Protein AF-A0A5C8F7L6-F1 (afdb_monomer)

Foldseek 3Di:
DDPDDPPVVVVVVVVVVVVVPPDDDDDDDDDDDDDDDDDDDDDDDDDDDDDDDDDDDDDDDDDDDDPDDPPDPDDDPFAPAFDDWDQADFLVSQAQWWWAFPVGWIWHWHDDQTFIQTNNFTWGFDDDPQGGTQWTWTDGPHWTWTWGADRGQKIWIDTPNDITIIGTDDD

Organism: NCBI:txid29522

pLDDT: mean 79.06, std 17.37, range [39.38, 97.94]

Solvent-accessible surface area (backbone atoms only — not comparable to full-atom values): 10931 Å² total; per-residue (Å²): 134,88,90,75,58,74,67,60,51,52,54,53,54,54,57,56,63,62,68,71,77,78,83,87,88,85,90,84,87,87,83,85,88,84,86,89,80,92,85,80,91,87,93,76,87,82,76,83,84,73,85,76,79,78,81,74,82,75,82,77,82,74,81,75,78,76,84,77,75,81,76,71,82,83,72,73,96,64,37,79,59,74,36,84,65,51,68,81,35,45,73,68,79,44,49,60,24,32,28,39,25,96,90,68,51,46,37,34,28,41,72,82,79,48,27,40,31,49,78,85,43,64,22,30,71,47,94,62,88,52,46,31,29,41,32,33,44,22,37,40,99,87,47,56,37,42,35,39,51,42,54,72,19,38,33,40,40,32,43,94,91,44,73,47,62,27,27,31,71,49,107

Structure (mmCIF, N/CA/C/O backbone):
data_AF-A0A5C8F7L6-F1
#
_entry.id   AF-A0A5C8F7L6-F1
#
loop_
_atom_site.group_PDB
_atom_site.id
_atom_site.type_symbol
_atom_site.label_atom_id
_atom_site.label_alt_id
_atom_site.label_comp_id
_atom_site.label_asym_id
_atom_site.label_entity_id
_atom_site.label_seq_id
_atom_site.pdbx_PDB_ins_code
_atom_site.Cartn_x
_atom_site.Cartn_y
_atom_site.Cartn_z
_atom_site.occupancy
_atom_site.B_iso_or_equiv
_atom_site.auth_seq_id
_atom_site.auth_comp_id
_atom_site.auth_asym_id
_atom_site.auth_atom_id
_atom_site.pdbx_PDB_model_num
ATOM 1 N N . MET A 1 1 ? -3.100 -4.555 -57.577 1.00 39.97 1 MET A N 1
ATOM 2 C CA . MET A 1 1 ? -2.804 -4.937 -56.177 1.00 39.97 1 MET A CA 1
ATOM 3 C C . MET A 1 1 ? -3.731 -4.140 -55.263 1.00 39.97 1 MET A C 1
ATOM 5 O O . MET A 1 1 ? -3.481 -2.969 -55.013 1.00 39.97 1 MET A O 1
ATOM 9 N N . LEU A 1 2 ? -4.861 -4.739 -54.880 1.00 48.72 2 LEU A N 1
ATOM 10 C CA . LEU A 1 2 ? -5.943 -4.116 -54.109 1.00 48.72 2 LEU A CA 1
ATOM 11 C C . LEU A 1 2 ? -5.480 -3.900 -52.655 1.00 48.72 2 LEU A C 1
ATOM 13 O O . LEU A 1 2 ? -5.377 -4.853 -51.887 1.00 48.72 2 LEU A O 1
ATOM 17 N N . LYS A 1 3 ? -5.157 -2.663 -52.263 1.00 55.50 3 LYS A N 1
ATOM 18 C CA . LYS A 1 3 ? -4.823 -2.336 -50.869 1.00 55.50 3 LYS A CA 1
ATOM 19 C C . LYS A 1 3 ? -6.097 -1.899 -50.153 1.00 55.50 3 LYS A C 1
ATOM 21 O O . LYS A 1 3 ? -6.390 -0.714 -50.063 1.00 55.50 3 LYS A O 1
ATOM 26 N N . GLN A 1 4 ? -6.874 -2.879 -49.700 1.00 57.47 4 GLN A N 1
ATOM 27 C CA . GLN A 1 4 ? -8.167 -2.662 -49.062 1.00 57.47 4 GLN A CA 1
ATOM 28 C C . GLN A 1 4 ? -8.325 -3.518 -47.782 1.00 57.47 4 GLN A C 1
ATOM 30 O O . GLN A 1 4 ? -8.146 -4.730 -47.793 1.00 57.47 4 GLN A O 1
ATOM 35 N N . ASN A 1 5 ? -8.735 -2.847 -46.696 1.00 59.38 5 ASN A N 1
ATOM 36 C CA . ASN A 1 5 ? -9.899 -3.248 -45.883 1.00 59.38 5 ASN A CA 1
ATOM 37 C C . ASN A 1 5 ? -9.749 -4.128 -44.629 1.00 59.38 5 ASN A C 1
ATOM 39 O O . ASN A 1 5 ? -10.724 -4.764 -44.239 1.00 59.38 5 ASN A O 1
ATOM 43 N N . LYS A 1 6 ? -8.639 -4.079 -43.880 1.00 64.88 6 LYS A N 1
ATOM 44 C CA . LYS A 1 6 ? -8.640 -4.674 -42.519 1.00 64.88 6 LYS A CA 1
ATOM 45 C C . LYS A 1 6 ? -9.596 -3.948 -41.553 1.00 64.88 6 LYS A C 1
ATOM 47 O O . LYS A 1 6 ? -10.297 -4.596 -40.788 1.00 64.88 6 LYS A O 1
ATOM 52 N N . GLY A 1 7 ? -9.674 -2.615 -41.636 1.00 71.31 7 GLY A N 1
ATOM 53 C CA . GLY A 1 7 ? -10.566 -1.809 -40.787 1.00 71.31 7 GLY A CA 1
ATOM 54 C C . GLY A 1 7 ? -12.050 -1.931 -41.153 1.00 71.31 7 GLY A C 1
ATOM 55 O O . GLY A 1 7 ? -12.891 -2.051 -40.270 1.00 71.31 7 GLY A O 1
ATOM 56 N N . ILE A 1 8 ? -12.370 -1.976 -42.451 1.00 75.88 8 ILE A N 1
ATOM 57 C CA . ILE A 1 8 ? -13.753 -2.151 -42.935 1.00 75.88 8 ILE A CA 1
ATOM 58 C C . ILE A 1 8 ? -14.282 -3.548 -42.586 1.00 75.88 8 ILE A C 1
ATOM 60 O O . ILE A 1 8 ? -15.434 -3.680 -42.184 1.00 75.88 8 ILE A O 1
ATOM 64 N N . LEU A 1 9 ? -13.430 -4.578 -42.658 1.00 71.31 9 LEU A N 1
ATOM 65 C CA . LEU A 1 9 ? -13.795 -5.929 -42.235 1.00 71.31 9 LEU A CA 1
ATOM 66 C C . LEU A 1 9 ? -14.115 -5.993 -40.732 1.00 71.31 9 LEU A C 1
ATOM 68 O O . LEU A 1 9 ? -15.079 -6.643 -40.339 1.00 71.31 9 LEU A O 1
ATOM 72 N N . TYR A 1 10 ? -13.351 -5.276 -39.900 1.00 78.81 10 TYR A N 1
ATOM 73 C CA . TYR A 1 10 ? -13.591 -5.221 -38.456 1.00 78.81 10 TYR A CA 1
ATOM 74 C C . TYR A 1 10 ? -14.901 -4.495 -38.115 1.00 78.81 10 TYR A C 1
ATOM 76 O O . TYR A 1 10 ? -15.663 -4.949 -37.266 1.00 78.81 10 TYR A O 1
ATOM 84 N N . LEU A 1 11 ? -15.204 -3.406 -38.828 1.00 79.00 11 LEU A N 1
ATOM 85 C CA . LEU A 1 11 ? -16.460 -2.667 -38.676 1.00 79.00 11 LEU A CA 1
ATOM 86 C C 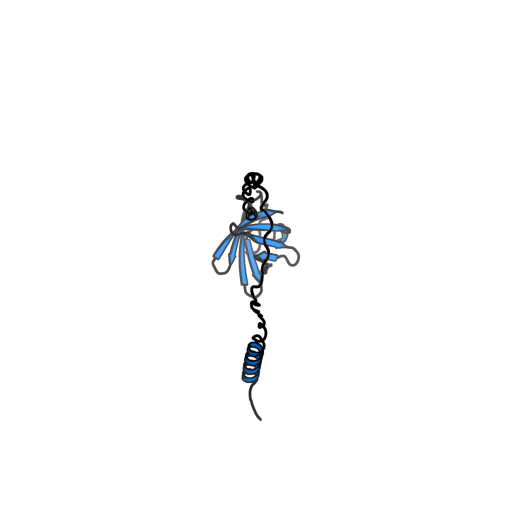. LEU A 1 11 ? -17.684 -3.515 -39.049 1.00 79.00 11 LEU A C 1
ATOM 88 O O . LEU A 1 11 ? -18.664 -3.527 -38.307 1.00 79.00 11 LEU A O 1
ATOM 92 N N . LEU A 1 12 ? -17.614 -4.270 -40.150 1.00 78.44 12 LEU A N 1
ATOM 93 C CA . LEU A 1 12 ? -18.690 -5.183 -40.547 1.00 78.44 12 LEU A CA 1
ATOM 94 C C . LEU A 1 12 ? -18.903 -6.305 -39.519 1.00 78.44 12 LEU A C 1
ATOM 96 O O . LEU A 1 12 ? -20.046 -6.633 -39.208 1.00 78.44 12 LEU A O 1
ATOM 100 N N . ALA A 1 13 ? -17.829 -6.849 -38.940 1.00 77.38 13 ALA A N 1
ATOM 101 C CA . ALA A 1 13 ? -17.925 -7.892 -37.918 1.00 77.38 13 ALA A CA 1
ATOM 102 C C . ALA A 1 13 ? -18.614 -7.404 -36.628 1.00 77.38 13 ALA A C 1
ATOM 104 O O . ALA A 1 13 ? -19.435 -8.121 -36.059 1.00 77.38 13 ALA A O 1
ATOM 105 N N . VAL A 1 14 ? -18.332 -6.172 -36.187 1.00 82.44 14 VAL A N 1
ATOM 106 C CA . VAL A 1 14 ? -18.956 -5.590 -34.985 1.00 82.44 14 VAL A CA 1
ATOM 107 C C . VAL A 1 14 ? -20.455 -5.349 -35.191 1.00 82.44 14 VAL A C 1
ATOM 109 O O . VAL A 1 14 ? -21.248 -5.666 -34.309 1.00 82.44 14 VAL A O 1
ATOM 112 N N . VAL A 1 15 ? -20.864 -4.853 -36.363 1.00 79.88 15 VAL A N 1
ATOM 113 C CA . VAL A 1 15 ? -22.285 -4.602 -36.668 1.00 79.88 15 VAL A CA 1
ATOM 114 C C . VAL A 1 15 ? -23.095 -5.902 -36.701 1.00 79.88 15 VAL A C 1
ATOM 116 O O . VAL A 1 15 ? -24.211 -5.943 -36.186 1.00 79.88 15 VAL A O 1
ATOM 119 N N . ILE A 1 16 ? -22.522 -6.984 -37.238 1.00 75.56 16 ILE A N 1
ATOM 120 C CA . ILE A 1 16 ? -23.183 -8.296 -37.277 1.00 75.56 16 ILE A CA 1
ATOM 121 C C . ILE A 1 16 ? -23.389 -8.846 -35.860 1.00 75.56 16 ILE A C 1
ATOM 123 O O . ILE A 1 16 ? -24.469 -9.344 -35.565 1.00 75.56 16 ILE A O 1
ATOM 127 N N . MET A 1 17 ? -22.414 -8.693 -34.956 1.00 71.06 17 MET A N 1
ATOM 128 C CA . MET A 1 17 ? -22.518 -9.191 -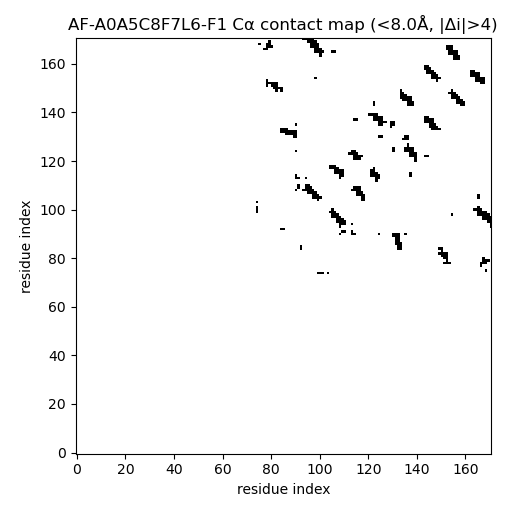33.575 1.00 71.06 17 MET A CA 1
ATOM 129 C C . MET A 1 17 ? -23.575 -8.463 -32.731 1.00 71.06 17 MET A C 1
ATOM 131 O O . MET A 1 17 ? -24.174 -9.071 -31.847 1.00 71.06 17 MET A O 1
ATOM 135 N N . VAL A 1 18 ? -23.852 -7.187 -33.014 1.00 69.44 18 VAL A N 1
ATOM 136 C CA . VAL A 1 18 ? -24.896 -6.420 -32.309 1.00 69.44 18 VAL A CA 1
ATOM 137 C C . VAL A 1 18 ? -26.305 -6.822 -32.770 1.00 69.44 18 VAL A C 1
ATOM 139 O O . VAL A 1 18 ? -27.239 -6.809 -31.973 1.00 69.44 18 VAL A O 1
ATOM 142 N N . ALA A 1 19 ? -26.470 -7.250 -34.026 1.00 60.81 19 ALA A N 1
ATOM 143 C CA . ALA A 1 19 ? -27.777 -7.594 -34.593 1.00 60.81 19 ALA A CA 1
ATOM 144 C C . ALA A 1 19 ? -28.356 -8.938 -34.099 1.00 60.81 19 ALA A C 1
ATOM 146 O O . ALA A 1 19 ? -29.565 -9.149 -34.172 1.00 60.81 19 ALA A O 1
ATOM 147 N N . ILE A 1 20 ? -27.526 -9.848 -33.578 1.00 63.12 20 ILE A N 1
ATOM 148 C CA . ILE A 1 20 ? -27.947 -11.211 -33.190 1.00 63.12 20 ILE A CA 1
ATOM 149 C C . ILE A 1 20 ? -28.524 -11.310 -31.765 1.00 63.12 20 ILE A C 1
ATOM 151 O O . ILE A 1 20 ? -29.080 -12.342 -31.403 1.00 63.12 20 ILE A O 1
ATOM 155 N N . MET A 1 21 ? -28.432 -10.252 -30.954 1.00 61.19 21 MET A N 1
ATOM 156 C CA . MET A 1 21 ? -28.797 -10.262 -29.524 1.00 61.19 21 MET A CA 1
ATOM 157 C C . MET A 1 21 ? -30.247 -9.832 -29.215 1.00 61.19 21 MET A C 1
ATOM 159 O O . MET A 1 21 ? -30.581 -9.609 -28.055 1.00 61.19 21 MET A O 1
ATOM 163 N N . SER A 1 22 ? -31.140 -9.715 -30.207 1.00 55.50 22 SER A N 1
ATOM 164 C CA . SER A 1 22 ? -32.493 -9.150 -29.998 1.00 55.50 22 SER A CA 1
ATOM 165 C C . SER A 1 22 ? -33.677 -10.069 -30.323 1.00 55.50 22 SER A C 1
ATOM 167 O O . SER A 1 22 ? -34.788 -9.580 -30.520 1.00 55.50 22 SER A O 1
ATOM 169 N N . ILE A 1 23 ? -33.506 -11.392 -30.334 1.00 58.84 23 ILE A N 1
ATOM 170 C CA . ILE A 1 23 ? -34.626 -12.316 -30.573 1.00 58.84 23 ILE A CA 1
ATOM 171 C C . ILE A 1 23 ? -34.749 -13.302 -29.412 1.00 58.84 23 ILE A C 1
ATOM 173 O O . ILE A 1 23 ? -34.030 -14.292 -29.387 1.00 58.84 23 ILE A O 1
ATOM 177 N N . ALA A 1 24 ? -35.667 -13.023 -28.477 1.00 45.09 24 ALA A N 1
ATOM 178 C CA . ALA A 1 24 ? -36.631 -13.988 -27.917 1.00 45.09 24 ALA A CA 1
ATOM 179 C C . ALA A 1 24 ? -37.164 -13.533 -26.547 1.00 45.09 24 ALA A C 1
ATOM 181 O O . ALA A 1 24 ? -36.571 -13.822 -25.517 1.00 45.09 24 ALA A O 1
ATOM 182 N N . CYS A 1 25 ? -38.331 -12.884 -26.541 1.00 44.22 25 CYS A N 1
ATOM 183 C CA . CYS A 1 25 ? -39.285 -12.949 -25.430 1.00 44.22 25 CYS A CA 1
ATOM 184 C C . CYS A 1 25 ? -40.682 -12.639 -25.974 1.00 44.22 25 CYS A C 1
ATOM 186 O O . CYS A 1 25 ? -41.095 -11.487 -26.101 1.00 44.22 25 CYS A O 1
ATOM 188 N N . LYS A 1 26 ? -41.417 -13.691 -26.329 1.00 51.47 26 LYS A N 1
ATOM 189 C CA . LYS A 1 26 ? -42.865 -13.646 -26.506 1.00 51.47 26 LYS A CA 1
ATOM 190 C C . LYS A 1 26 ? -43.392 -14.995 -26.052 1.00 51.47 26 LYS A C 1
ATOM 192 O O . LYS A 1 26 ? -42.908 -16.012 -26.531 1.00 51.47 26 LYS A O 1
ATOM 197 N N . ASN A 1 27 ? -44.293 -14.974 -25.073 1.00 44.03 27 ASN A N 1
ATOM 198 C CA . ASN A 1 27 ? -45.570 -15.685 -25.104 1.00 44.03 27 ASN A CA 1
ATOM 199 C C . ASN A 1 27 ? -46.334 -15.422 -23.798 1.00 44.03 27 ASN A C 1
ATOM 201 O O . ASN A 1 27 ? -45.892 -15.770 -22.709 1.00 44.03 27 ASN A O 1
ATOM 205 N N . LYS A 1 28 ? -47.500 -14.792 -23.946 1.00 50.41 28 LYS A N 1
ATOM 206 C CA . LYS A 1 28 ? -48.569 -14.680 -22.952 1.00 50.41 28 LYS A CA 1
ATOM 207 C C . LYS A 1 28 ? -49.769 -15.413 -23.552 1.00 50.41 28 LYS A C 1
ATOM 209 O O . LYS A 1 28 ? -50.014 -15.215 -24.744 1.00 50.41 28 LYS A O 1
ATOM 214 N N . PRO A 1 29 ? -50.537 -16.177 -22.769 1.00 43.22 29 PRO A N 1
ATOM 215 C CA . PRO A 1 29 ? -51.938 -16.362 -23.107 1.00 43.22 29 PRO A CA 1
ATOM 216 C C . PRO A 1 29 ? -52.855 -15.987 -21.939 1.00 43.22 29 PRO A C 1
ATOM 218 O O . PRO A 1 29 ? -52.664 -16.382 -20.793 1.00 43.22 29 PRO A O 1
ATOM 221 N N . THR A 1 30 ? -53.864 -15.197 -22.291 1.00 49.25 30 THR A N 1
ATOM 222 C CA . THR A 1 30 ? -55.103 -14.945 -21.558 1.00 49.25 30 THR A CA 1
ATOM 223 C C . THR A 1 30 ? -56.180 -15.812 -22.211 1.00 49.25 30 THR A C 1
ATOM 225 O O . THR A 1 30 ? -56.285 -15.797 -23.435 1.00 49.25 30 THR A O 1
ATOM 228 N N . GLN A 1 31 ? -56.995 -16.519 -21.431 1.00 39.53 31 GLN A N 1
ATOM 229 C CA . GLN A 1 31 ? -58.268 -17.097 -21.884 1.00 39.53 31 GLN A CA 1
ATOM 230 C C . GLN A 1 31 ? -59.172 -17.193 -20.644 1.00 39.53 31 GLN A C 1
ATOM 232 O O . GLN A 1 31 ? -58.798 -17.840 -19.675 1.00 39.53 31 GLN A O 1
ATOM 237 N N . ALA A 1 32 ? -60.119 -16.275 -20.451 1.00 39.38 32 ALA A N 1
ATOM 238 C CA . ALA A 1 32 ? -61.434 -16.126 -21.087 1.00 39.38 32 ALA A CA 1
ATOM 239 C C . ALA A 1 32 ? -62.493 -17.075 -20.492 1.00 39.38 32 ALA A C 1
ATOM 241 O O . ALA A 1 32 ? -62.347 -18.292 -20.477 1.00 39.38 32 ALA A O 1
ATOM 242 N N . VAL A 1 33 ? -63.527 -16.412 -19.978 1.00 45.12 33 VAL A N 1
ATOM 243 C CA . VAL A 1 33 ? -64.713 -16.858 -19.240 1.00 45.12 33 VAL A CA 1
ATOM 244 C C . VAL A 1 33 ? -65.603 -17.771 -20.093 1.00 45.12 33 VAL A C 1
ATOM 246 O O . VAL A 1 33 ? -65.695 -17.566 -21.302 1.00 45.12 33 VAL A O 1
ATOM 249 N N . SER A 1 34 ? -66.298 -18.724 -19.461 1.00 46.19 34 SER A N 1
ATOM 250 C CA . SER A 1 34 ? -67.382 -19.501 -20.081 1.00 46.19 34 SER A CA 1
ATOM 251 C C . SER A 1 34 ? -68.676 -19.399 -19.269 1.00 46.19 34 SER A C 1
ATOM 253 O O . SER A 1 34 ? -68.650 -19.287 -18.048 1.00 46.19 34 SER A O 1
ATOM 255 N N . PHE A 1 35 ? -69.770 -19.389 -20.026 1.00 40.38 35 PHE A N 1
ATOM 256 C CA . PHE A 1 35 ? -71.150 -18.983 -19.756 1.00 40.38 35 PHE A CA 1
ATOM 257 C C . PHE A 1 35 ? -72.030 -20.026 -19.042 1.00 40.38 35 PHE A C 1
ATOM 259 O O . PHE A 1 35 ? -71.623 -21.174 -18.880 1.00 40.38 35 PHE A O 1
ATOM 266 N N . SER A 1 36 ? -73.287 -19.598 -18.826 1.00 46.94 36 SER A N 1
ATOM 267 C CA . SER A 1 36 ? -74.567 -20.343 -18.866 1.00 46.94 36 SER A CA 1
ATOM 268 C C . SER A 1 36 ? -75.110 -20.896 -17.552 1.00 46.94 36 SER A C 1
ATOM 270 O O . SER A 1 36 ? -74.340 -21.289 -16.687 1.00 46.94 36 SER A O 1
ATOM 272 N N . GLU A 1 37 ? -76.416 -21.046 -17.347 1.00 47.78 37 GLU A N 1
ATOM 273 C CA . GLU A 1 37 ? -77.680 -20.394 -17.754 1.00 47.78 37 GLU A CA 1
ATOM 274 C C . GLU A 1 37 ? -78.739 -21.109 -16.885 1.00 47.78 37 GLU A C 1
ATOM 276 O O . GLU A 1 37 ? -78.521 -22.244 -16.460 1.00 47.78 37 GLU A O 1
ATOM 281 N N . ALA A 1 38 ? -79.807 -20.405 -16.522 1.00 57.06 38 ALA A N 1
ATOM 282 C CA . ALA A 1 38 ? -80.811 -20.818 -15.544 1.00 57.06 38 ALA A CA 1
ATOM 283 C C . ALA A 1 38 ? -81.755 -21.923 -16.046 1.00 57.06 38 ALA A C 1
ATOM 285 O O . ALA A 1 38 ? -81.996 -21.993 -17.242 1.00 57.06 38 ALA A O 1
ATOM 286 N N . GLU A 1 39 ? -82.302 -22.698 -15.099 1.00 52.69 39 GLU A N 1
ATOM 287 C CA . GLU A 1 39 ? -83.569 -23.471 -15.074 1.00 52.69 39 GLU A CA 1
ATOM 288 C C . GLU A 1 39 ? -83.449 -24.436 -13.863 1.00 52.69 39 GLU A C 1
ATOM 290 O O . GLU A 1 39 ? -82.339 -24.843 -13.533 1.00 52.69 39 GLU A O 1
ATOM 295 N N . ASP A 1 40 ? -84.441 -24.864 -13.084 1.00 40.31 40 ASP A N 1
ATOM 296 C CA . ASP A 1 40 ? -85.889 -24.672 -12.967 1.00 40.31 40 ASP A CA 1
ATOM 297 C C . ASP A 1 40 ? -86.313 -25.322 -11.611 1.00 40.31 40 ASP A C 1
ATOM 299 O O . ASP A 1 40 ? -85.525 -26.039 -10.996 1.00 40.31 40 ASP A O 1
ATOM 303 N N . GLU A 1 41 ? -87.524 -25.009 -11.147 1.00 48.94 41 GLU A N 1
ATOM 304 C CA . GLU A 1 41 ? -88.292 -25.381 -9.932 1.00 48.94 41 GLU A CA 1
ATOM 305 C C . GLU A 1 41 ? -87.878 -26.526 -8.954 1.00 48.94 41 GLU A C 1
ATOM 307 O O . GLU A 1 41 ? -87.471 -27.619 -9.336 1.00 48.94 41 GLU A O 1
ATOM 312 N N . ILE A 1 42 ? -88.183 -26.325 -7.652 1.00 46.38 42 ILE A N 1
ATOM 313 C CA . ILE A 1 42 ? -89.227 -27.021 -6.835 1.00 46.38 42 ILE A CA 1
ATOM 314 C C . ILE A 1 42 ? -89.003 -26.714 -5.328 1.00 46.38 42 ILE A C 1
ATOM 316 O O . ILE A 1 42 ? -87.881 -26.682 -4.832 1.00 46.38 42 ILE A O 1
ATOM 320 N N . VAL A 1 43 ? -90.095 -26.449 -4.600 1.00 51.94 43 VAL A N 1
ATOM 321 C CA . VAL A 1 43 ? -90.162 -25.957 -3.206 1.00 51.94 43 VAL A CA 1
ATOM 322 C C . VAL A 1 43 ? -90.143 -27.093 -2.166 1.00 51.94 43 VAL A C 1
ATOM 324 O O . VAL A 1 43 ? -90.957 -28.007 -2.257 1.00 51.94 43 VAL A O 1
ATOM 327 N N . GLU A 1 44 ? -89.332 -26.958 -1.107 1.00 60.38 44 GLU A N 1
ATOM 328 C CA . GLU A 1 44 ? -89.478 -27.669 0.182 1.00 60.38 44 GLU A CA 1
ATOM 329 C C . GLU A 1 44 ? -89.157 -26.729 1.372 1.00 60.38 44 GLU A C 1
ATOM 331 O O . GLU A 1 44 ? -88.457 -25.727 1.191 1.00 60.38 44 GLU A O 1
ATOM 336 N N . PRO A 1 45 ? -89.707 -26.972 2.582 1.00 57.81 45 PRO A N 1
ATOM 337 C CA . PRO A 1 45 ? -89.746 -25.990 3.663 1.00 57.81 45 PRO A CA 1
ATOM 338 C C . PRO A 1 45 ? -88.374 -25.747 4.307 1.00 57.81 45 PRO A C 1
ATOM 340 O O . PRO A 1 45 ? -87.623 -26.670 4.615 1.00 57.81 45 PRO A O 1
ATOM 343 N N . THR A 1 46 ? -88.074 -24.471 4.547 1.00 54.44 46 THR A N 1
ATOM 344 C CA . THR A 1 46 ? -86.807 -23.980 5.101 1.00 54.44 46 THR A CA 1
ATOM 345 C C . THR A 1 46 ? -86.697 -24.296 6.603 1.00 54.44 46 THR A C 1
ATOM 347 O O . THR A 1 46 ? -87.569 -23.868 7.362 1.00 54.44 46 THR A O 1
ATOM 350 N N . PRO A 1 47 ? -85.653 -25.003 7.078 1.00 65.00 47 PRO A N 1
ATOM 351 C CA . PRO A 1 47 ? -85.355 -25.085 8.508 1.00 65.00 47 PRO A CA 1
ATOM 352 C C . PRO A 1 47 ? -84.826 -23.737 9.034 1.00 65.00 47 PRO A C 1
ATOM 354 O O . PRO A 1 47 ? -84.119 -23.023 8.321 1.00 65.00 47 PRO A O 1
ATOM 357 N N . GLU A 1 48 ? -85.177 -23.380 10.276 1.00 63.94 48 GLU A N 1
ATOM 358 C CA . GLU A 1 48 ? -84.711 -22.155 10.949 1.00 63.94 48 GLU A CA 1
ATOM 359 C C . GLU A 1 48 ? -83.174 -22.039 10.929 1.00 63.94 48 GLU A C 1
ATOM 361 O O . GLU A 1 48 ? -82.477 -23.029 11.185 1.00 63.94 48 GLU A O 1
ATOM 366 N N . PRO A 1 49 ? -82.613 -20.841 10.665 1.00 62.88 49 PRO A N 1
ATOM 367 C CA . PRO A 1 49 ? -81.172 -20.656 10.651 1.00 62.88 49 PRO A CA 1
ATOM 368 C C . PRO A 1 49 ? -80.615 -20.806 12.068 1.00 62.88 49 PRO A C 1
ATOM 370 O O . PRO A 1 49 ? -80.952 -20.061 12.988 1.00 62.88 49 PRO A O 1
ATOM 373 N N . THR A 1 50 ? -79.725 -21.780 12.235 1.00 66.00 50 THR A N 1
ATOM 374 C CA . THR A 1 50 ? -78.878 -21.884 13.426 1.00 66.00 50 THR A CA 1
ATOM 375 C C . THR A 1 50 ? -77.928 -20.679 13.429 1.00 66.00 50 THR A C 1
ATOM 377 O O . THR A 1 50 ? -77.372 -20.376 12.371 1.00 66.00 50 THR A O 1
ATOM 380 N N . PRO A 1 51 ? -77.734 -19.961 14.552 1.00 69.81 51 PRO A N 1
ATOM 381 C CA . PRO A 1 51 ? -76.828 -18.817 14.580 1.00 69.81 51 PRO A CA 1
ATOM 382 C C . PRO A 1 51 ? -75.413 -19.263 14.197 1.00 69.81 51 PRO A C 1
ATOM 384 O O . PRO A 1 51 ? -74.848 -20.163 14.821 1.00 69.81 51 PRO A O 1
ATOM 387 N N . GLU A 1 52 ? -74.858 -18.644 13.153 1.00 69.94 52 GLU A N 1
ATOM 388 C CA . GLU A 1 52 ? -73.487 -18.898 12.719 1.00 69.94 52 GLU A CA 1
ATOM 389 C C . GLU A 1 52 ? -72.493 -18.518 13.828 1.00 69.94 52 GLU A C 1
ATOM 391 O O . GLU A 1 52 ? -72.679 -17.506 14.516 1.00 69.94 52 GLU A O 1
ATOM 396 N N . PRO A 1 53 ? -71.423 -19.309 14.020 1.00 70.19 53 PRO A N 1
ATOM 397 C CA . PRO A 1 53 ? -70.374 -18.958 14.959 1.00 70.19 53 PRO A CA 1
ATOM 398 C C . PRO A 1 53 ? -69.694 -17.663 14.508 1.00 70.19 53 PRO A C 1
ATOM 400 O O . PRO A 1 53 ? -69.242 -17.533 13.371 1.00 70.19 53 PRO A O 1
ATOM 403 N N . THR A 1 54 ? -69.604 -16.701 15.423 1.00 71.12 54 THR A N 1
ATOM 404 C CA . THR A 1 54 ? -68.874 -15.451 15.222 1.00 71.12 54 THR A CA 1
ATOM 405 C C . THR A 1 54 ? -67.418 -15.752 14.845 1.00 71.12 54 THR A C 1
ATOM 407 O O . THR A 1 54 ? -66.750 -16.496 15.573 1.00 71.12 54 THR A O 1
ATOM 410 N N . PRO A 1 55 ? -66.890 -15.185 13.742 1.00 73.25 55 PRO A N 1
ATOM 411 C CA . PRO A 1 55 ? -65.512 -15.424 13.345 1.00 73.25 55 PRO A CA 1
ATOM 412 C C . PRO A 1 55 ? -64.577 -14.883 14.425 1.00 73.25 55 PRO A C 1
ATOM 414 O O . PRO A 1 55 ? -64.657 -13.724 14.838 1.00 73.25 55 PRO A O 1
ATOM 417 N N . THR A 1 56 ? -63.699 -15.753 14.915 1.00 73.25 56 THR A N 1
ATOM 418 C CA . THR A 1 56 ? -62.622 -15.368 15.826 1.00 73.25 56 THR A CA 1
ATOM 419 C C . THR A 1 56 ? -61.664 -14.461 15.048 1.00 73.25 56 THR A C 1
ATOM 421 O O . THR A 1 56 ? -61.325 -14.809 13.916 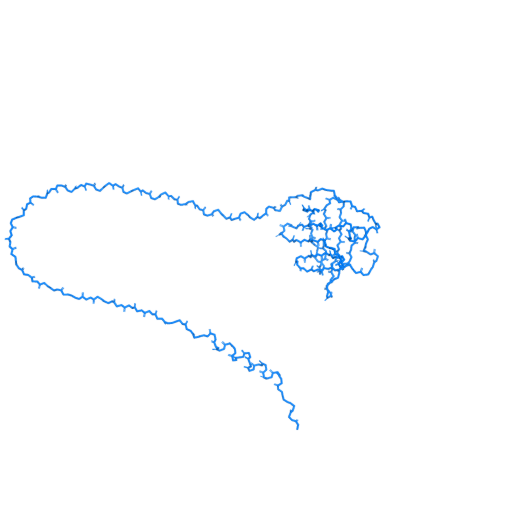1.00 73.25 56 THR A O 1
ATOM 424 N N . PRO A 1 57 ? -61.248 -13.299 15.583 1.00 75.69 57 PRO A N 1
ATOM 425 C CA . PRO A 1 57 ? -60.349 -12.408 14.858 1.00 75.69 57 PRO A CA 1
ATOM 426 C C . PRO A 1 57 ? -59.046 -13.140 14.527 1.00 75.69 57 PRO A C 1
ATOM 428 O O . PRO A 1 57 ? -58.420 -13.732 15.411 1.00 75.69 57 PRO A O 1
ATOM 431 N N . GLU A 1 58 ? -58.656 -13.112 13.252 1.00 76.88 58 GLU A N 1
ATOM 432 C CA . GLU A 1 58 ? -57.371 -13.653 12.816 1.00 76.88 58 GLU A CA 1
ATOM 433 C C . GLU A 1 58 ? -56.222 -12.937 13.542 1.00 76.88 58 GLU A C 1
ATOM 435 O O . GLU A 1 58 ? -56.283 -11.720 13.764 1.00 76.88 58 GLU A O 1
ATOM 440 N N . PRO A 1 59 ? -55.160 -13.668 13.922 1.00 76.06 59 PRO A N 1
ATOM 441 C CA . PRO A 1 59 ? -53.982 -13.057 14.508 1.00 76.06 59 PRO A CA 1
ATOM 442 C C . PRO A 1 59 ? -53.364 -12.076 13.509 1.00 76.06 59 PRO A C 1
ATOM 444 O O . PRO A 1 59 ? -53.010 -12.437 12.388 1.00 76.06 59 PRO A O 1
ATOM 447 N N . THR A 1 60 ? -53.213 -10.823 13.933 1.00 76.25 60 THR A N 1
ATOM 448 C CA . THR A 1 60 ? -52.476 -9.810 13.175 1.00 76.25 60 THR A CA 1
ATOM 449 C C . THR A 1 60 ? -51.052 -10.298 12.903 1.00 76.25 60 THR A C 1
ATOM 451 O O . THR A 1 60 ? -50.387 -10.728 13.852 1.00 76.25 60 THR A O 1
ATOM 454 N N . PRO A 1 61 ? -50.561 -10.221 11.653 1.00 76.06 61 PRO A N 1
ATOM 455 C CA . PRO A 1 61 ? -49.213 -10.652 11.322 1.00 76.06 61 PRO A CA 1
ATOM 456 C C . PRO A 1 61 ? -48.200 -9.810 12.097 1.00 76.06 61 PRO A C 1
ATOM 458 O O . PRO A 1 61 ? -48.197 -8.580 12.027 1.00 76.06 61 PRO A O 1
ATOM 461 N N . THR A 1 62 ? -47.343 -10.487 12.856 1.00 75.56 62 THR A N 1
ATOM 462 C CA . THR A 1 62 ? -46.189 -9.869 13.506 1.00 75.56 62 THR A CA 1
ATOM 463 C C . THR A 1 62 ? -45.277 -9.305 12.413 1.00 75.56 62 THR A C 1
ATOM 465 O O . THR A 1 62 ? -44.994 -10.032 11.458 1.00 75.56 62 THR A O 1
ATOM 468 N N . PRO A 1 63 ? -44.824 -8.042 12.505 1.00 77.81 63 PRO A N 1
ATOM 469 C CA . PRO A 1 63 ? -43.925 -7.480 11.508 1.00 77.81 63 PRO A CA 1
ATOM 470 C C . PRO A 1 63 ? -42.661 -8.338 11.404 1.00 77.81 63 PRO A C 1
ATOM 472 O O . PRO A 1 63 ? -42.017 -8.644 12.410 1.00 77.81 63 PRO A O 1
ATOM 475 N N . GLU A 1 64 ? -42.344 -8.750 10.179 1.00 75.19 64 GLU A N 1
ATOM 476 C CA . GLU A 1 64 ? -41.114 -9.468 9.866 1.00 75.19 64 GLU A CA 1
ATOM 477 C C . GLU A 1 64 ? -39.919 -8.543 10.161 1.00 75.19 64 GLU A C 1
ATOM 479 O O . GLU A 1 64 ? -39.982 -7.353 9.835 1.00 75.19 64 GLU A O 1
ATOM 484 N N . PRO A 1 65 ? -38.858 -9.031 10.829 1.00 76.00 65 PRO A N 1
ATOM 485 C CA . PRO A 1 65 ? -37.701 -8.203 11.135 1.00 76.00 65 PRO A CA 1
ATOM 486 C C . PRO A 1 65 ? -37.089 -7.663 9.842 1.00 76.00 65 PRO A C 1
ATOM 488 O O . PRO A 1 65 ? -36.817 -8.421 8.909 1.00 76.00 65 PRO A O 1
ATOM 491 N N . GLU A 1 66 ? -36.867 -6.348 9.796 1.00 77.56 66 GLU A N 1
ATOM 492 C CA . GLU A 1 66 ? -36.197 -5.714 8.665 1.00 77.56 66 GLU A CA 1
ATOM 493 C C . GLU A 1 66 ? -34.834 -6.385 8.419 1.00 77.56 66 GLU A C 1
ATOM 495 O O . GLU A 1 66 ? -34.093 -6.659 9.373 1.00 77.56 66 GLU A O 1
ATOM 500 N N . PRO A 1 67 ? -34.475 -6.661 7.154 1.00 71.94 67 PRO A N 1
ATOM 501 C CA . PRO A 1 67 ? -33.184 -7.238 6.829 1.00 71.94 67 PRO A CA 1
ATOM 502 C C . PRO A 1 67 ? -32.074 -6.288 7.282 1.00 71.94 67 PRO A C 1
ATOM 504 O O . PRO A 1 67 ? -31.914 -5.186 6.756 1.00 71.94 67 PRO A O 1
ATOM 507 N N . VAL A 1 68 ? -31.289 -6.738 8.261 1.00 70.25 68 VAL A N 1
ATOM 508 C CA . VAL A 1 68 ? -30.098 -6.027 8.724 1.00 70.25 68 VAL A CA 1
ATOM 509 C C . VAL A 1 68 ? -29.128 -5.958 7.549 1.00 70.25 68 VAL A C 1
ATOM 511 O O . VAL A 1 68 ? -28.652 -6.988 7.063 1.00 70.25 68 VAL A O 1
ATOM 514 N N . ALA A 1 69 ? -28.865 -4.747 7.055 1.00 71.69 69 ALA A N 1
ATOM 515 C CA . ALA A 1 69 ? -27.853 -4.542 6.031 1.00 71.69 69 ALA A CA 1
ATOM 516 C C . ALA A 1 69 ? -26.523 -5.130 6.538 1.00 71.69 69 ALA A C 1
ATOM 518 O O . ALA A 1 69 ? -26.155 -4.862 7.684 1.00 71.69 69 ALA A O 1
ATOM 519 N N . PRO A 1 70 ? -25.801 -5.932 5.733 1.00 64.38 70 PRO A N 1
ATOM 520 C CA . PRO A 1 70 ? -24.523 -6.477 6.162 1.00 64.38 70 PRO A CA 1
ATOM 521 C C . PRO A 1 70 ? -23.598 -5.318 6.535 1.00 64.38 70 PRO A C 1
ATOM 523 O O . PRO A 1 70 ? -23.326 -4.442 5.708 1.00 64.38 70 PRO A O 1
ATOM 526 N N . GLU A 1 71 ? -23.142 -5.293 7.790 1.00 65.25 71 GLU A N 1
ATOM 527 C CA . GLU A 1 71 ? -22.189 -4.291 8.251 1.00 65.25 71 GLU A CA 1
ATOM 528 C C . GLU A 1 71 ? -20.948 -4.355 7.354 1.00 65.25 71 GLU A C 1
ATOM 530 O O . GLU A 1 71 ? -20.311 -5.403 7.201 1.00 65.25 71 GLU A O 1
ATOM 535 N N . LYS A 1 72 ? -20.612 -3.228 6.714 1.00 63.06 72 LYS A N 1
ATOM 536 C CA . LYS A 1 72 ? -19.343 -3.085 5.994 1.00 63.06 72 LYS A CA 1
ATOM 537 C C . LYS A 1 72 ? -18.220 -3.458 6.975 1.00 63.06 72 LYS A C 1
ATOM 539 O O . LYS A 1 72 ? -18.249 -2.939 8.091 1.00 63.06 72 LYS A O 1
ATOM 544 N N . PRO A 1 73 ? -17.232 -4.296 6.591 1.00 61.62 73 PRO A N 1
ATOM 545 C CA . PRO A 1 73 ? -16.133 -4.661 7.479 1.00 61.62 73 PRO A CA 1
ATOM 546 C C . PRO A 1 73 ? -15.544 -3.413 8.136 1.00 61.62 73 PRO A C 1
ATOM 548 O O . PRO A 1 73 ? -15.143 -2.479 7.432 1.00 61.62 73 PRO A O 1
ATOM 551 N N . ALA A 1 74 ? -15.544 -3.379 9.470 1.00 67.75 74 ALA A N 1
ATOM 552 C CA . ALA A 1 74 ? -15.050 -2.237 10.221 1.00 67.75 74 ALA A CA 1
ATOM 553 C C . ALA A 1 74 ? -13.561 -2.042 9.908 1.00 67.75 74 ALA A C 1
ATOM 555 O O . ALA A 1 74 ? -12.715 -2.862 10.272 1.00 67.75 74 ALA A O 1
ATOM 556 N N . VAL A 1 75 ? -13.239 -0.964 9.194 1.00 76.00 75 VAL A N 1
ATOM 557 C CA . VAL A 1 75 ? -11.853 -0.531 9.017 1.00 76.00 75 VAL A CA 1
ATOM 558 C C . VAL A 1 75 ? -11.391 -0.012 10.379 1.00 76.00 75 VAL A C 1
ATOM 560 O O . VAL A 1 75 ? -12.081 0.838 10.946 1.00 76.00 75 VAL A O 1
ATOM 563 N N . PRO A 1 76 ? -10.273 -0.507 10.939 1.00 77.25 76 PRO A N 1
ATOM 564 C CA . PRO A 1 76 ? -9.793 -0.014 12.223 1.00 77.25 76 PRO A CA 1
ATOM 565 C C . PRO A 1 76 ? -9.543 1.498 12.160 1.00 77.25 76 PRO A C 1
ATOM 567 O O . PRO A 1 76 ? -9.161 2.032 11.125 1.00 77.25 76 PRO A O 1
ATOM 570 N N . GLU A 1 77 ? -9.744 2.201 13.275 1.00 82.31 77 GLU A N 1
ATOM 571 C CA . GLU A 1 77 ? -9.507 3.653 13.341 1.00 82.31 77 GLU A CA 1
ATOM 572 C C . GLU A 1 77 ? -8.013 4.005 13.436 1.00 82.31 77 GLU A C 1
ATOM 574 O O . GLU A 1 77 ? -7.606 5.123 13.121 1.00 82.31 77 GLU A O 1
ATOM 579 N N . LYS A 1 78 ? -7.182 3.053 13.882 1.00 86.00 78 LYS A N 1
ATOM 580 C CA . LYS A 1 78 ? -5.741 3.225 14.102 1.00 86.00 78 LYS A CA 1
ATOM 581 C C . LYS A 1 78 ? -4.952 1.991 13.651 1.00 86.00 78 LYS A C 1
ATOM 583 O O . LYS A 1 78 ? -5.468 0.877 13.752 1.00 86.00 78 LYS A O 1
ATOM 588 N N . PRO A 1 79 ? -3.682 2.152 13.232 1.00 88.00 79 PRO A N 1
ATOM 589 C CA . PRO A 1 79 ? -2.819 1.017 12.931 1.00 88.00 79 PRO A CA 1
ATOM 590 C C . PRO A 1 79 ? -2.583 0.160 14.178 1.00 88.00 79 PRO A C 1
ATOM 592 O O . PRO A 1 79 ? -2.562 0.669 15.303 1.00 88.00 79 PRO A O 1
ATOM 595 N N . ILE A 1 80 ? -2.270 -1.123 13.977 1.00 85.88 80 ILE A N 1
ATOM 596 C CA . ILE A 1 80 ? -1.957 -2.096 15.047 1.00 85.88 80 ILE A CA 1
ATOM 597 C C . ILE A 1 80 ? -0.669 -1.790 15.8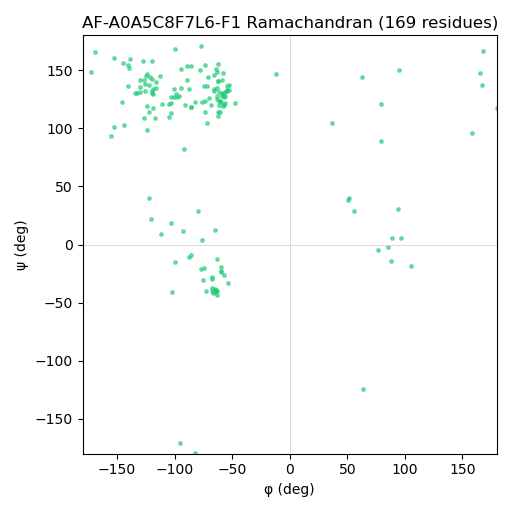52 1.00 85.88 80 ILE A C 1
ATOM 599 O O . ILE A 1 80 ? -0.227 -2.601 16.656 1.00 85.88 80 ILE A O 1
ATOM 603 N N . SER A 1 81 ? -0.112 -0.583 15.698 1.00 78.06 81 SER A N 1
ATOM 604 C CA . SER A 1 81 ? 1.118 -0.057 16.302 1.00 78.06 81 SER A CA 1
ATOM 605 C C . SER A 1 81 ? 2.414 -0.793 15.921 1.00 78.06 81 SER A C 1
ATOM 607 O O . SER A 1 81 ? 2.477 -2.010 15.762 1.00 78.06 81 SER A O 1
ATOM 609 N N . GLY A 1 82 ? 3.490 -0.009 15.794 1.00 71.50 82 GLY A N 1
ATOM 610 C CA . GLY A 1 82 ? 4.871 -0.490 15.721 1.00 71.50 82 GLY A CA 1
ATOM 611 C C . GLY A 1 82 ? 5.301 -1.018 14.355 1.00 71.50 82 GLY A C 1
ATOM 612 O O . GLY A 1 82 ? 5.239 -2.221 14.102 1.00 71.50 82 GLY A O 1
ATOM 613 N N . LEU A 1 83 ? 5.821 -0.131 13.505 1.00 88.25 83 LEU A N 1
ATOM 614 C CA . LEU A 1 83 ? 6.553 -0.506 12.300 1.00 88.25 83 LEU A CA 1
ATOM 615 C C . LEU A 1 83 ? 8.055 -0.284 12.518 1.00 88.25 83 LEU A C 1
ATOM 617 O O . LEU A 1 83 ? 8.511 0.856 12.593 1.00 88.25 83 LEU A O 1
ATOM 621 N N . THR A 1 84 ? 8.832 -1.362 12.619 1.00 91.50 84 THR A N 1
ATOM 622 C CA . THR A 1 84 ? 10.298 -1.261 12.647 1.00 91.50 84 THR A CA 1
ATOM 623 C C . THR A 1 84 ? 10.792 -1.002 11.232 1.00 91.50 84 THR A C 1
ATOM 625 O O . THR A 1 84 ? 10.510 -1.786 10.330 1.00 91.50 84 THR A O 1
ATOM 628 N N . ILE A 1 85 ? 11.515 0.101 11.043 1.00 94.69 85 ILE A N 1
ATOM 629 C CA . ILE A 1 85 ? 12.085 0.481 9.751 1.00 94.69 85 ILE A CA 1
ATOM 630 C C . ILE A 1 85 ? 13.604 0.490 9.894 1.00 94.69 85 ILE A C 1
ATOM 632 O O . ILE A 1 85 ? 14.160 1.380 10.537 1.00 94.69 85 ILE A O 1
ATOM 636 N N . ASP A 1 86 ? 14.275 -0.481 9.279 1.00 95.50 86 ASP A N 1
ATOM 637 C CA . ASP A 1 86 ? 15.717 -0.415 9.067 1.00 95.50 86 ASP A CA 1
ATOM 638 C C . ASP A 1 86 ? 15.983 0.602 7.947 1.00 95.50 86 ASP A C 1
ATOM 640 O O . ASP A 1 86 ? 15.617 0.333 6.799 1.00 95.50 86 ASP A O 1
ATOM 644 N N . PRO A 1 87 ? 16.642 1.746 8.221 1.00 93.12 87 PRO A N 1
ATOM 645 C CA . PRO A 1 87 ? 16.910 2.779 7.220 1.00 93.12 87 PRO A CA 1
ATOM 646 C C . PRO A 1 87 ? 17.741 2.282 6.027 1.00 93.12 87 PRO A C 1
ATOM 648 O O . PRO A 1 87 ? 17.744 2.923 4.975 1.00 93.12 87 PRO A O 1
ATOM 651 N N . LYS A 1 88 ? 18.448 1.155 6.167 1.00 92.12 88 LYS A N 1
ATOM 652 C CA . LYS A 1 88 ? 19.214 0.511 5.092 1.00 92.12 88 LYS A CA 1
ATOM 653 C C . LYS A 1 88 ? 18.472 -0.662 4.452 1.00 92.12 88 LYS A C 1
ATOM 655 O O . LYS A 1 88 ? 18.866 -1.086 3.364 1.00 92.12 88 LYS A O 1
ATOM 660 N N . GLY A 1 89 ? 17.420 -1.158 5.098 1.00 91.69 89 GLY A N 1
ATOM 661 C CA . GLY A 1 89 ? 16.600 -2.254 4.610 1.00 91.69 89 GLY A CA 1
ATOM 662 C C . GLY A 1 89 ? 15.871 -1.884 3.320 1.00 91.69 89 GLY A C 1
ATOM 663 O O . GLY A 1 89 ? 15.561 -0.719 3.068 1.00 91.69 89 GLY A O 1
ATOM 664 N N . ASN A 1 90 ? 15.597 -2.889 2.494 1.00 91.81 90 ASN A N 1
ATOM 665 C CA . ASN A 1 90 ? 14.760 -2.761 1.301 1.00 91.81 90 ASN A CA 1
ATOM 666 C C . ASN A 1 90 ? 13.310 -3.170 1.620 1.00 91.81 90 ASN A C 1
ATOM 668 O O . ASN A 1 90 ? 12.962 -3.400 2.780 1.00 91.81 90 ASN A O 1
ATOM 672 N N . LEU A 1 91 ? 12.471 -3.287 0.585 1.00 93.44 91 LEU A N 1
ATOM 673 C CA . LEU A 1 91 ? 11.040 -3.567 0.731 1.00 93.44 91 LEU A CA 1
ATOM 674 C C . LEU A 1 91 ? 10.754 -4.901 1.452 1.00 93.44 91 LEU A C 1
ATOM 676 O O . LEU A 1 91 ? 9.711 -5.037 2.082 1.00 93.44 91 LEU A O 1
ATOM 680 N N . ARG A 1 92 ? 11.706 -5.848 1.436 1.00 92.31 92 ARG A N 1
ATOM 681 C CA . ARG A 1 92 ? 11.614 -7.154 2.113 1.00 92.31 92 ARG A CA 1
ATOM 682 C C . ARG A 1 92 ? 11.285 -7.048 3.595 1.00 92.31 92 ARG A C 1
ATOM 684 O O . ARG A 1 92 ? 10.650 -7.940 4.137 1.00 92.31 92 ARG A O 1
ATOM 691 N N . GLN A 1 93 ? 11.742 -5.995 4.267 1.00 93.31 93 GLN A N 1
ATOM 692 C CA . GLN A 1 93 ? 11.514 -5.838 5.706 1.00 93.31 93 GLN A CA 1
ATOM 693 C C . GLN A 1 93 ? 10.022 -5.708 6.071 1.00 93.31 93 GLN A C 1
ATOM 695 O O . GLN A 1 93 ? 9.673 -5.799 7.243 1.00 93.31 93 GLN A O 1
ATOM 700 N N . PHE A 1 94 ? 9.163 -5.489 5.072 1.00 94.44 94 PHE A N 1
ATOM 701 C CA . PHE A 1 94 ? 7.716 -5.391 5.213 1.00 94.44 94 PHE A CA 1
ATOM 702 C C . PHE A 1 94 ? 6.977 -6.568 4.563 1.00 94.44 94 PHE A C 1
ATOM 704 O O . PHE A 1 94 ? 5.765 -6.492 4.420 1.00 94.44 94 PHE A O 1
ATOM 711 N N . ASP A 1 95 ? 7.674 -7.619 4.121 1.00 94.25 95 ASP A N 1
ATOM 712 C CA . ASP A 1 95 ? 7.050 -8.788 3.490 1.00 94.25 95 ASP A CA 1
ATOM 713 C C . ASP A 1 95 ? 5.957 -9.393 4.388 1.00 94.25 95 ASP A C 1
ATOM 715 O O . ASP A 1 95 ? 6.160 -9.549 5.590 1.00 94.25 95 ASP A O 1
ATOM 719 N N . GLY A 1 96 ? 4.790 -9.681 3.805 1.00 94.12 96 GLY A N 1
ATOM 720 C CA . GLY A 1 96 ? 3.595 -10.144 4.521 1.00 94.12 96 GLY A CA 1
ATOM 721 C C . GLY A 1 96 ? 2.684 -9.027 5.043 1.00 94.12 96 GLY A C 1
ATOM 722 O O . GLY A 1 96 ? 1.516 -9.277 5.354 1.00 94.12 96 GLY A O 1
ATOM 723 N N . PHE A 1 97 ? 3.152 -7.774 5.080 1.00 95.69 97 PHE A N 1
ATOM 724 C CA . PHE A 1 97 ? 2.383 -6.707 5.715 1.00 95.69 97 PHE A CA 1
ATOM 725 C C . PHE A 1 97 ? 1.198 -6.294 4.852 1.00 95.69 97 PHE A C 1
ATOM 727 O O . PHE A 1 97 ? 1.318 -6.081 3.642 1.00 95.69 97 PHE A O 1
ATOM 734 N N . THR A 1 98 ? 0.052 -6.124 5.508 1.00 96.25 98 THR A N 1
ATOM 735 C CA . THR A 1 98 ? -1.187 -5.652 4.891 1.00 96.25 98 THR A CA 1
ATOM 736 C C . THR A 1 98 ? -1.584 -4.314 5.489 1.00 96.25 98 THR A C 1
ATOM 738 O O . THR A 1 98 ? -1.587 -4.132 6.707 1.00 96.25 98 THR A O 1
ATOM 741 N N . PHE A 1 99 ? -1.961 -3.384 4.621 1.00 96.31 99 PHE A N 1
ATOM 742 C CA . PHE A 1 99 ? -2.412 -2.045 4.954 1.00 96.31 99 PHE A CA 1
ATOM 743 C C . PHE A 1 99 ? -3.797 -1.797 4.358 1.00 96.31 99 PHE A C 1
ATOM 745 O O . PHE A 1 99 ? -4.105 -2.274 3.265 1.00 96.31 99 PHE A O 1
ATOM 752 N N . ILE A 1 100 ? -4.615 -1.014 5.057 1.00 95.75 100 ILE A N 1
ATOM 753 C CA . ILE A 1 100 ? -5.972 -0.654 4.632 1.00 95.75 100 ILE A CA 1
ATOM 754 C C . ILE A 1 100 ? -6.180 0.859 4.715 1.00 95.75 100 ILE A C 1
ATOM 756 O O . ILE A 1 100 ? -5.665 1.504 5.626 1.00 95.75 100 ILE A O 1
ATOM 760 N N . ASN A 1 101 ? -6.896 1.449 3.760 1.00 95.31 101 ASN A N 1
ATOM 761 C CA . ASN A 1 101 ? -7.295 2.858 3.822 1.00 95.31 101 ASN A CA 1
ATOM 762 C C . ASN A 1 101 ? -8.750 3.009 4.302 1.00 95.31 101 ASN A C 1
ATOM 764 O O . ASN A 1 101 ? -9.514 2.046 4.334 1.00 95.31 101 ASN A O 1
ATOM 768 N N . LYS A 1 102 ? -9.153 4.242 4.629 1.00 92.38 102 LYS A N 1
ATOM 769 C CA . LYS A 1 102 ? -10.513 4.576 5.100 1.00 92.38 102 LYS A CA 1
ATOM 770 C C . LYS A 1 102 ? -11.641 4.168 4.139 1.00 92.38 102 LYS A C 1
ATOM 772 O O . LYS A 1 102 ? -12.774 3.960 4.560 1.00 92.38 102 LYS A O 1
ATOM 777 N N . ASP A 1 103 ? -11.337 4.073 2.848 1.00 92.50 103 ASP A N 1
ATOM 778 C CA . ASP A 1 103 ? -12.305 3.729 1.809 1.00 92.50 103 ASP A CA 1
ATOM 779 C C . ASP A 1 103 ? -12.418 2.195 1.635 1.00 92.50 103 ASP A C 1
ATOM 781 O O . ASP A 1 103 ? -13.375 1.713 1.028 1.00 92.50 103 ASP A O 1
ATOM 785 N N . GLY A 1 104 ? -11.513 1.424 2.255 1.00 91.88 104 GLY A N 1
ATOM 786 C CA . GLY A 1 104 ? -11.422 -0.037 2.180 1.00 91.88 104 GLY A CA 1
ATOM 787 C C . GLY A 1 104 ? -10.408 -0.549 1.151 1.00 91.88 104 GLY A C 1
ATOM 788 O O . GLY A 1 104 ? -10.324 -1.755 0.938 1.00 91.88 104 GLY A O 1
ATOM 789 N N . GLY A 1 105 ? -9.639 0.338 0.512 1.00 94.38 105 GLY A N 1
ATOM 790 C CA . GLY A 1 105 ? -8.560 -0.055 -0.396 1.00 94.38 105 GLY A CA 1
ATOM 791 C C . GLY A 1 105 ? -7.439 -0.767 0.354 1.00 94.38 105 GLY A C 1
ATOM 792 O O . GLY A 1 105 ? -7.147 -0.440 1.509 1.00 94.38 105 GLY A O 1
ATOM 793 N N . ILE A 1 106 ? -6.810 -1.735 -0.310 1.00 95.69 106 ILE A N 1
ATOM 794 C CA . ILE A 1 106 ? -5.842 -2.647 0.302 1.00 95.69 106 ILE A CA 1
ATOM 795 C C . ILE A 1 106 ? -4.489 -2.488 -0.387 1.00 95.69 106 ILE A C 1
ATOM 797 O O . ILE A 1 106 ? -4.393 -2.537 -1.615 1.00 95.69 106 ILE A O 1
ATOM 801 N N . ALA A 1 107 ? -3.442 -2.358 0.425 1.00 97.50 107 ALA A N 1
ATOM 802 C CA . ALA A 1 107 ? -2.063 -2.466 -0.021 1.00 97.50 107 ALA A CA 1
ATOM 803 C C . ALA A 1 107 ? -1.367 -3.622 0.707 1.00 97.50 107 ALA A C 1
ATOM 805 O O . ALA A 1 107 ? -1.444 -3.719 1.929 1.00 97.50 107 ALA A O 1
ATOM 806 N N . LYS A 1 108 ? -0.688 -4.504 -0.024 1.00 97.19 108 LYS A N 1
ATOM 807 C CA . LYS A 1 108 ? 0.036 -5.656 0.535 1.00 97.19 108 LYS A CA 1
ATOM 808 C C . LYS A 1 108 ? 1.470 -5.640 0.062 1.00 97.19 108 LYS A C 1
ATOM 810 O O . LYS A 1 108 ? 1.712 -5.391 -1.113 1.00 97.19 108 LYS A O 1
ATOM 815 N N . VAL A 1 109 ? 2.415 -5.941 0.936 1.00 96.81 109 VAL A N 1
ATOM 816 C CA . VAL A 1 109 ? 3.799 -6.176 0.523 1.00 96.81 109 VAL A CA 1
ATOM 817 C C . VAL A 1 109 ? 4.011 -7.675 0.374 1.00 96.81 109 VAL A C 1
ATOM 819 O O . VAL A 1 109 ? 3.688 -8.441 1.278 1.00 96.81 109 VAL A O 1
ATOM 822 N N . GLY A 1 110 ? 4.532 -8.084 -0.780 1.00 93.56 110 GLY A N 1
ATOM 823 C CA . GLY A 1 110 ? 4.790 -9.482 -1.097 1.00 93.56 110 GLY A CA 1
ATOM 824 C C . GLY A 1 110 ? 6.219 -9.744 -1.561 1.00 93.56 110 GLY A C 1
ATOM 825 O O . GLY A 1 110 ? 6.933 -8.852 -2.039 1.00 93.56 110 GLY A O 1
ATOM 826 N N . GLY A 1 111 ? 6.618 -11.006 -1.419 1.00 87.25 111 GLY A N 1
ATOM 827 C CA . GLY A 1 111 ? 7.956 -11.501 -1.714 1.00 87.25 111 GLY A CA 1
ATOM 828 C C . GLY A 1 111 ? 8.215 -11.901 -3.173 1.00 87.25 111 GLY A C 1
ATOM 829 O O . GLY A 1 111 ? 7.316 -12.302 -3.905 1.00 87.25 111 GLY A O 1
ATOM 830 N N . VAL A 1 112 ? 9.500 -11.803 -3.538 1.00 84.12 112 VAL A N 1
ATOM 831 C CA . VAL A 1 112 ? 10.241 -12.323 -4.712 1.00 84.12 112 VAL A CA 1
ATOM 832 C C . VAL A 1 112 ? 9.519 -12.357 -6.083 1.00 84.12 112 VAL A C 1
ATOM 834 O O . VAL A 1 112 ? 8.783 -13.300 -6.369 1.00 84.12 112 VAL A O 1
ATOM 837 N N . PRO A 1 113 ? 9.856 -11.426 -7.007 1.00 87.31 113 PRO A N 1
ATOM 838 C CA . PRO A 1 113 ? 10.567 -10.163 -6.762 1.00 87.31 113 PRO A CA 1
ATOM 839 C C . PRO A 1 113 ? 9.736 -9.275 -5.832 1.00 87.31 113 PRO A C 1
ATOM 841 O O . PRO A 1 113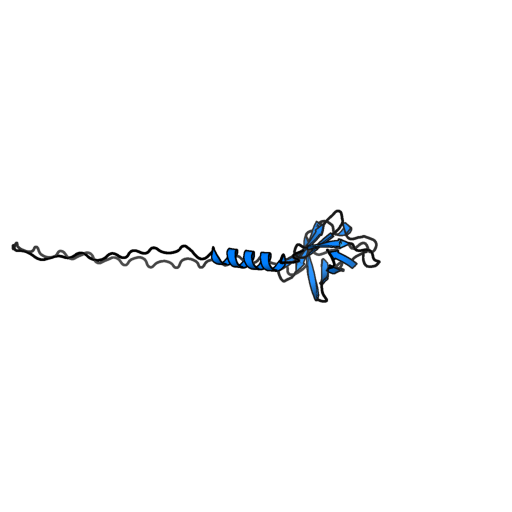 ? 8.525 -9.245 -5.980 1.00 87.31 113 PRO A O 1
ATOM 844 N N . TYR A 1 114 ? 10.353 -8.564 -4.880 1.00 90.25 114 TYR A N 1
ATOM 845 C CA . TYR A 1 114 ? 9.593 -7.785 -3.891 1.00 90.25 114 TYR A CA 1
ATOM 846 C C . TYR A 1 114 ? 8.689 -6.746 -4.557 1.00 90.25 114 TYR A C 1
ATOM 848 O O . TYR A 1 114 ? 9.140 -5.959 -5.398 1.00 90.25 114 TYR A O 1
ATOM 856 N N . TYR A 1 115 ? 7.426 -6.736 -4.144 1.00 94.94 115 TYR A N 1
ATOM 857 C CA . TYR A 1 115 ? 6.406 -5.846 -4.675 1.00 94.94 115 TYR A CA 1
ATOM 858 C C . TYR A 1 115 ? 5.512 -5.300 -3.571 1.00 94.94 115 TYR A C 1
ATOM 860 O O . TYR A 1 115 ? 5.392 -5.880 -2.493 1.00 94.94 115 TYR A O 1
ATOM 868 N N . MET A 1 116 ? 4.849 -4.190 -3.872 1.00 97.12 116 MET A N 1
ATOM 869 C CA . MET A 1 116 ? 3.640 -3.785 -3.176 1.00 97.12 116 MET A CA 1
ATOM 870 C C . MET A 1 116 ? 2.465 -3.928 -4.140 1.00 97.12 116 MET A C 1
ATOM 872 O O . MET A 1 116 ? 2.465 -3.343 -5.220 1.00 97.12 116 MET A O 1
ATOM 876 N N . GLU A 1 117 ? 1.482 -4.739 -3.777 1.00 97.38 117 GLU A N 1
ATOM 877 C CA . GLU A 1 117 ? 0.208 -4.837 -4.474 1.00 97.38 117 GLU A CA 1
ATOM 878 C C . GLU A 1 117 ? -0.714 -3.755 -3.932 1.00 97.38 117 GLU A C 1
ATOM 880 O O . GLU A 1 117 ? -0.994 -3.741 -2.740 1.00 97.38 117 GLU A O 1
ATOM 885 N N . ILE A 1 118 ? -1.141 -2.833 -4.788 1.00 96.69 118 ILE A N 1
ATOM 886 C CA . ILE A 1 118 ? -1.981 -1.687 -4.435 1.00 96.69 118 ILE A CA 1
ATOM 887 C C . ILE A 1 118 ? -3.237 -1.795 -5.287 1.00 96.69 118 ILE A C 1
ATOM 889 O O . ILE A 1 118 ? -3.148 -1.706 -6.514 1.00 96.69 118 ILE A O 1
ATOM 893 N N . ASP A 1 119 ? -4.384 -2.023 -4.647 1.00 90.25 119 ASP A N 1
ATOM 894 C CA . ASP A 1 119 ? -5.677 -2.206 -5.321 1.00 90.25 119 ASP A CA 1
ATOM 895 C C . ASP A 1 119 ? -5.621 -3.268 -6.446 1.00 90.25 119 ASP A C 1
ATOM 897 O O . ASP A 1 119 ? -6.172 -3.094 -7.531 1.00 90.25 119 ASP A O 1
ATOM 901 N N . GLY A 1 120 ? -4.894 -4.367 -6.204 1.00 91.31 120 GLY A N 1
ATOM 902 C CA . GLY A 1 120 ? -4.748 -5.495 -7.136 1.00 91.31 120 GLY A CA 1
ATOM 903 C C . GLY A 1 120 ? -3.650 -5.347 -8.198 1.00 91.31 120 GLY A C 1
ATOM 904 O O . GLY A 1 120 ? -3.416 -6.280 -8.963 1.00 91.31 120 GLY A O 1
ATOM 905 N N . ILE A 1 121 ? -2.937 -4.217 -8.246 1.00 93.56 121 ILE A N 1
ATOM 906 C CA . ILE A 1 121 ? -1.823 -3.998 -9.182 1.00 93.56 121 ILE A CA 1
ATOM 907 C C . ILE A 1 121 ? -0.498 -4.141 -8.438 1.00 93.56 121 ILE A C 1
ATOM 909 O O . ILE A 1 121 ? -0.271 -3.468 -7.434 1.00 93.56 121 ILE A O 1
ATOM 913 N N . ARG A 1 122 ? 0.407 -4.984 -8.946 1.00 96.06 122 ARG A N 1
ATOM 914 C CA . ARG A 1 122 ? 1.737 -5.192 -8.356 1.00 96.06 122 ARG A CA 1
ATOM 915 C C . ARG A 1 122 ? 2.738 -4.164 -8.858 1.00 96.06 122 ARG A C 1
ATOM 917 O O . ARG A 1 122 ? 3.059 -4.132 -10.043 1.00 96.06 122 ARG A O 1
ATOM 924 N N . PHE A 1 123 ? 3.267 -3.382 -7.927 1.00 96.12 123 PHE A N 1
ATOM 925 C CA . PHE A 1 123 ? 4.346 -2.439 -8.155 1.00 96.12 123 PHE A CA 1
ATOM 926 C C . PHE A 1 123 ? 5.652 -3.000 -7.617 1.00 96.12 123 PHE A C 1
ATOM 928 O O . PHE A 1 123 ? 5.783 -3.280 -6.426 1.00 96.12 123 PHE A O 1
ATOM 935 N N . TYR A 1 124 ? 6.634 -3.133 -8.496 1.00 93.75 124 TYR A N 1
ATOM 936 C CA . TYR A 1 124 ? 7.936 -3.691 -8.166 1.00 93.75 124 TYR A CA 1
ATOM 937 C C . TYR A 1 124 ? 8.919 -2.589 -7.819 1.00 93.75 124 TYR A C 1
ATOM 939 O O . TYR A 1 124 ? 8.817 -1.466 -8.315 1.00 93.75 124 TYR A O 1
ATOM 947 N N . GLN A 1 125 ? 9.888 -2.913 -6.971 1.00 87.56 125 GLN A N 1
ATOM 948 C CA . GLN A 1 125 ? 10.932 -1.967 -6.607 1.00 87.56 125 GLN A CA 1
ATOM 949 C C . GLN A 1 125 ? 11.685 -1.476 -7.854 1.00 87.56 125 GLN A C 1
ATOM 951 O O . GLN A 1 125 ? 12.289 -2.267 -8.576 1.00 87.56 125 GLN A O 1
ATOM 956 N N . GLY A 1 126 ? 11.638 -0.164 -8.103 1.00 79.19 126 GLY A N 1
ATOM 957 C CA . GLY A 1 126 ? 12.422 0.470 -9.155 1.00 79.19 126 GLY A CA 1
ATOM 958 C C . GLY A 1 126 ? 13.888 0.652 -8.755 1.00 79.19 126 GLY A C 1
ATOM 959 O O . GLY A 1 126 ? 14.271 0.492 -7.593 1.00 79.19 126 GLY A O 1
ATOM 960 N N . PHE A 1 127 ? 14.717 1.051 -9.719 1.00 69.62 127 PHE A N 1
ATOM 961 C CA . PHE A 1 127 ? 16.099 1.453 -9.461 1.00 69.62 127 PHE A CA 1
ATOM 962 C C . PHE A 1 127 ? 16.146 2.910 -8.983 1.00 69.62 127 PHE A C 1
ATOM 964 O O . PHE A 1 127 ? 15.687 3.810 -9.683 1.00 69.62 127 PHE A O 1
ATOM 971 N N . GLY A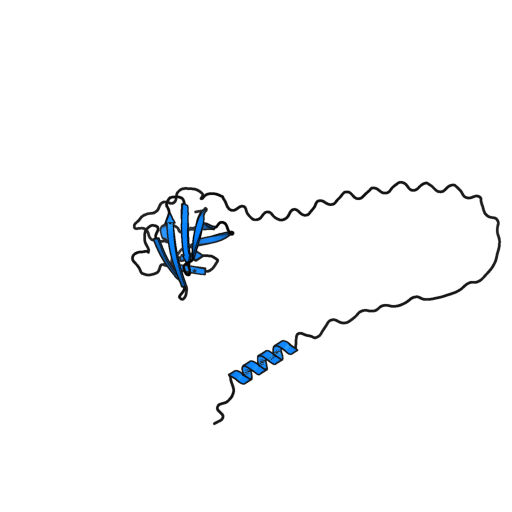 1 128 ? 16.707 3.163 -7.796 1.00 69.31 128 GLY A N 1
ATOM 972 C CA . GLY A 1 128 ? 16.892 4.527 -7.297 1.00 69.31 128 GLY A CA 1
ATOM 973 C C . GLY A 1 128 ? 17.282 4.626 -5.817 1.00 69.31 128 GLY A C 1
ATOM 974 O O . GLY A 1 128 ? 17.175 3.650 -5.073 1.00 69.31 128 GLY A O 1
ATOM 975 N N . PRO A 1 129 ? 17.730 5.813 -5.364 1.00 70.94 129 PRO A N 1
ATOM 976 C CA . PRO A 1 129 ? 18.120 6.049 -3.970 1.00 70.94 129 PRO A CA 1
ATOM 977 C C . PRO A 1 129 ? 16.928 5.994 -3.007 1.00 70.94 129 PRO A C 1
ATOM 979 O O . PRO A 1 129 ? 17.083 5.620 -1.848 1.00 70.94 129 PRO A O 1
ATOM 982 N N . ALA A 1 130 ? 15.732 6.317 -3.497 1.00 75.69 130 ALA A N 1
ATOM 983 C CA . ALA A 1 130 ? 14.494 6.348 -2.735 1.00 75.69 130 ALA A CA 1
ATOM 984 C C . ALA A 1 130 ? 13.873 4.958 -2.539 1.00 75.69 130 ALA A C 1
ATOM 986 O O . ALA A 1 130 ? 12.664 4.883 -2.488 1.00 75.69 130 ALA A O 1
ATOM 987 N N . CYS A 1 131 ? 14.661 3.879 -2.499 1.00 86.69 131 CYS A N 1
ATOM 988 C CA . CYS A 1 131 ? 14.215 2.481 -2.393 1.00 86.69 131 CYS A CA 1
ATOM 989 C C . CYS A 1 131 ? 14.820 1.788 -1.157 1.00 86.69 131 CYS A C 1
ATOM 991 O O . CYS A 1 131 ? 15.280 0.644 -1.226 1.00 86.69 131 CYS A O 1
ATOM 993 N N . LYS A 1 132 ? 14.885 2.513 -0.038 1.00 91.38 132 LYS A N 1
ATOM 994 C CA . LYS A 1 132 ? 15.495 2.079 1.225 1.00 91.38 132 LYS A CA 1
ATOM 995 C C . LYS A 1 132 ? 14.718 2.640 2.410 1.00 91.38 132 LYS A C 1
ATOM 997 O O . LYS A 1 132 ? 14.065 3.681 2.306 1.00 91.38 132 LYS A O 1
ATOM 1002 N N . GLY A 1 133 ? 14.822 1.980 3.557 1.00 93.44 133 GLY A N 1
ATOM 1003 C CA . GLY A 1 133 ? 14.158 2.427 4.772 1.00 93.44 133 GLY A CA 1
ATOM 1004 C C . GLY A 1 133 ? 12.648 2.407 4.617 1.00 93.44 133 GLY A C 1
ATOM 1005 O O . GLY A 1 133 ? 12.058 1.380 4.295 1.00 93.44 133 GLY A O 1
ATOM 1006 N N . GLY A 1 134 ? 12.022 3.555 4.852 1.00 94.06 134 GLY A N 1
ATOM 1007 C CA . GLY A 1 134 ? 10.583 3.747 4.709 1.00 94.06 134 GLY A CA 1
ATOM 1008 C C . GLY A 1 134 ? 10.199 4.488 3.435 1.00 94.06 134 GLY A C 1
ATOM 1009 O O . GLY A 1 134 ? 9.138 5.090 3.410 1.00 94.06 134 GLY A O 1
ATOM 1010 N N . SER A 1 135 ? 11.048 4.569 2.410 1.00 95.00 135 SER A N 1
ATOM 1011 C CA . SER A 1 135 ? 10.732 5.292 1.170 1.00 95.00 135 SER A CA 1
ATOM 1012 C C . SER A 1 135 ? 11.025 4.419 -0.038 1.00 95.00 135 SER A C 1
ATOM 1014 O O . SER A 1 135 ? 12.091 3.803 -0.094 1.00 95.00 135 SER A O 1
ATOM 1016 N N . TYR A 1 136 ? 10.056 4.343 -0.957 1.00 94.62 136 TYR A N 1
ATOM 1017 C CA . TYR A 1 136 ? 10.104 3.498 -2.149 1.00 94.62 136 TYR A CA 1
ATOM 1018 C C . TYR A 1 136 ? 9.523 4.210 -3.366 1.00 94.62 136 TYR A C 1
ATOM 1020 O O . TYR A 1 136 ? 8.450 4.804 -3.291 1.00 94.62 136 TYR A O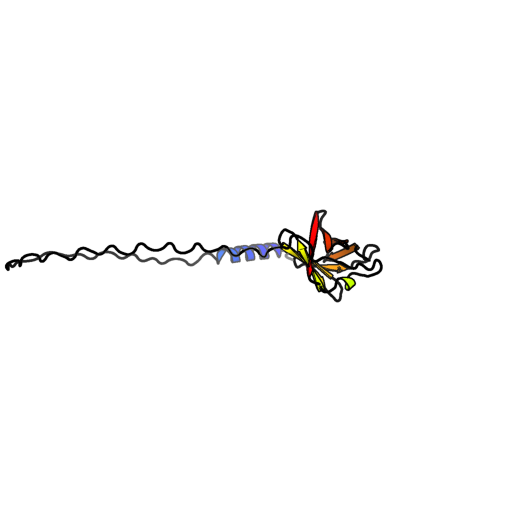 1
ATOM 1028 N N . VAL A 1 137 ? 10.205 4.079 -4.503 1.00 94.19 137 VAL A N 1
ATOM 1029 C CA . VAL A 1 137 ? 9.625 4.315 -5.828 1.00 94.19 137 VAL A CA 1
ATOM 1030 C C . VAL A 1 137 ? 9.361 2.951 -6.446 1.00 94.19 137 VAL A C 1
ATOM 1032 O O . VAL A 1 137 ? 10.296 2.191 -6.716 1.00 94.19 137 VAL A O 1
ATOM 1035 N N . LEU A 1 138 ? 8.088 2.627 -6.637 1.00 94.69 138 LEU A N 1
ATOM 1036 C CA . LEU A 1 138 ? 7.654 1.349 -7.182 1.00 94.69 138 LEU A CA 1
ATOM 1037 C C . LEU A 1 138 ? 7.026 1.546 -8.566 1.00 94.69 138 LEU A C 1
ATOM 1039 O O . LEU A 1 138 ? 6.379 2.562 -8.819 1.00 94.69 138 LEU A O 1
ATOM 1043 N N . LEU A 1 139 ? 7.230 0.584 -9.463 1.00 93.81 139 LEU A N 1
ATOM 1044 C CA . LEU A 1 139 ? 6.869 0.687 -10.877 1.00 93.81 139 LEU A CA 1
ATOM 1045 C C . LEU A 1 139 ? 6.004 -0.498 -11.324 1.00 93.81 139 LEU A C 1
ATOM 1047 O O . LEU A 1 139 ? 6.265 -1.637 -10.936 1.00 93.81 139 LEU A O 1
ATOM 1051 N N . ALA A 1 140 ? 5.010 -0.235 -12.173 1.00 94.69 140 ALA A N 1
ATOM 1052 C CA . ALA A 1 140 ? 4.154 -1.254 -12.784 1.00 94.69 140 ALA A CA 1
ATOM 1053 C C . ALA A 1 140 ? 3.788 -0.863 -14.223 1.00 94.69 140 ALA A C 1
ATOM 1055 O O . ALA A 1 140 ? 2.948 0.001 -14.432 1.00 94.69 140 ALA A O 1
ATOM 1056 N N . GLY A 1 141 ? 4.421 -1.468 -15.235 1.00 86.81 141 GLY A N 1
ATOM 1057 C CA . GLY A 1 141 ? 4.006 -1.294 -16.639 1.00 86.81 141 GLY A CA 1
ATOM 1058 C C . GLY A 1 141 ? 3.949 0.157 -17.150 1.00 86.81 141 GLY A C 1
ATOM 1059 O O . GLY A 1 141 ? 3.147 0.449 -18.029 1.00 86.81 141 GLY A O 1
ATOM 1060 N N . GLY A 1 142 ? 4.767 1.061 -16.598 1.00 86.88 142 GLY A N 1
ATOM 1061 C CA . GLY A 1 142 ? 4.750 2.500 -16.904 1.00 86.88 142 GLY A CA 1
ATOM 1062 C C . GLY A 1 142 ? 4.124 3.367 -15.807 1.00 86.88 142 GLY A C 1
ATOM 1063 O O . GLY A 1 142 ? 4.424 4.556 -15.736 1.00 86.88 142 GLY A O 1
ATOM 1064 N N . ASP A 1 143 ? 3.348 2.772 -14.899 1.00 92.38 143 ASP A N 1
ATOM 1065 C CA . ASP A 1 143 ? 2.843 3.452 -13.711 1.00 92.38 143 ASP A CA 1
ATOM 1066 C C . ASP A 1 143 ? 3.921 3.564 -12.632 1.00 92.38 143 ASP A C 1
ATOM 1068 O O . ASP A 1 143 ? 4.780 2.690 -12.471 1.00 92.38 143 ASP A O 1
ATOM 1072 N N . ARG A 1 144 ? 3.812 4.627 -11.832 1.00 93.44 144 ARG A N 1
ATOM 1073 C CA . ARG A 1 144 ? 4.662 4.906 -10.676 1.00 93.44 144 ARG A CA 1
ATOM 1074 C C . ARG A 1 144 ? 3.821 5.032 -9.409 1.00 93.44 144 ARG A C 1
ATOM 1076 O O . ARG A 1 144 ? 2.782 5.693 -9.410 1.00 93.44 144 ARG A O 1
ATOM 1083 N N . ALA A 1 145 ? 4.314 4.443 -8.326 1.00 95.62 145 ALA A N 1
ATOM 1084 C CA . ALA A 1 145 ? 3.821 4.64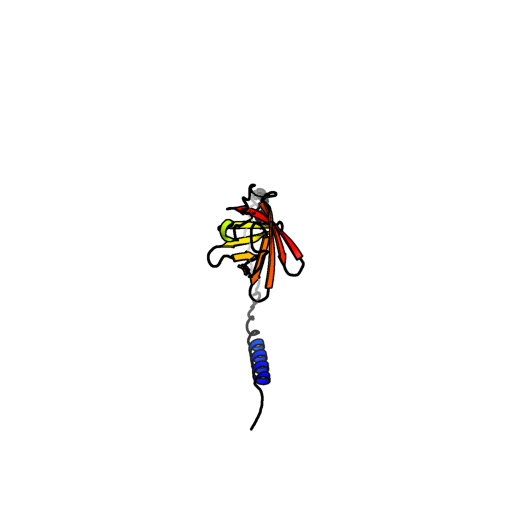2 -6.973 1.00 95.62 145 ALA A CA 1
ATOM 1085 C C . ALA A 1 145 ? 4.971 5.100 -6.067 1.00 95.62 145 ALA A C 1
ATOM 1087 O O . ALA A 1 145 ? 5.958 4.384 -5.891 1.00 95.62 145 ALA A O 1
ATOM 1088 N N . ASP A 1 146 ? 4.840 6.290 -5.489 1.00 95.38 146 ASP A N 1
ATOM 1089 C CA . ASP A 1 146 ? 5.738 6.781 -4.446 1.00 95.38 146 ASP A CA 1
ATOM 1090 C C . ASP A 1 146 ? 5.170 6.375 -3.085 1.00 95.38 146 ASP A C 1
ATOM 1092 O O . ASP A 1 146 ? 4.047 6.733 -2.735 1.00 95.38 146 ASP A O 1
ATOM 1096 N N . VAL A 1 147 ? 5.929 5.600 -2.319 1.00 96.56 147 VAL A N 1
ATOM 1097 C CA . VAL A 1 147 ? 5.481 5.000 -1.060 1.00 96.56 147 VAL A CA 1
ATOM 1098 C C . VAL A 1 147 ? 6.348 5.505 0.081 1.00 96.56 147 VAL A C 1
ATOM 1100 O O . VAL A 1 147 ? 7.576 5.426 0.023 1.00 96.56 147 VAL A O 1
ATOM 1103 N N . LYS A 1 148 ? 5.707 5.983 1.150 1.00 96.62 148 LYS A N 1
ATOM 1104 C CA . LYS A 1 148 ? 6.370 6.402 2.385 1.00 96.62 148 LYS A CA 1
ATOM 1105 C C . LYS A 1 148 ? 5.760 5.705 3.596 1.00 96.62 148 LYS A C 1
ATOM 1107 O O . LYS A 1 148 ? 4.636 6.018 3.976 1.00 96.62 148 LYS A O 1
ATOM 1112 N N . LEU A 1 149 ? 6.505 4.779 4.191 1.00 95.94 149 LEU A N 1
ATOM 1113 C CA . LEU A 1 149 ? 6.157 4.080 5.424 1.00 95.94 149 LEU A CA 1
ATOM 1114 C C . LEU A 1 149 ? 6.673 4.851 6.640 1.00 95.94 149 LEU A C 1
ATOM 1116 O O . LEU A 1 149 ? 7.781 5.391 6.634 1.00 95.94 149 LEU A O 1
ATOM 1120 N N . PHE A 1 150 ? 5.875 4.863 7.699 1.00 95.31 150 PHE A N 1
ATOM 1121 C CA . PHE A 1 150 ? 6.165 5.571 8.937 1.00 95.31 150 PHE A CA 1
ATOM 1122 C C . PHE A 1 150 ? 6.180 4.599 10.118 1.00 95.31 150 PHE A C 1
ATOM 1124 O O . PHE A 1 150 ? 5.375 3.673 10.188 1.00 95.31 150 PHE A O 1
ATOM 1131 N N . ALA A 1 151 ? 7.063 4.840 11.090 1.00 94.12 151 ALA A N 1
ATOM 1132 C CA . ALA A 1 151 ? 7.215 3.976 12.266 1.00 94.12 151 ALA A CA 1
ATOM 1133 C C . ALA A 1 151 ? 5.929 3.847 13.113 1.00 94.12 151 ALA A C 1
ATOM 1135 O O . ALA A 1 151 ? 5.732 2.860 13.821 1.00 94.12 151 ALA A O 1
ATOM 1136 N N . ASN A 1 152 ? 5.024 4.824 13.002 1.00 94.00 152 ASN A N 1
ATOM 1137 C CA . ASN A 1 152 ? 3.707 4.814 13.639 1.00 94.00 152 ASN A CA 1
ATOM 1138 C C . ASN A 1 152 ? 2.685 3.889 12.940 1.00 94.00 152 ASN A C 1
ATOM 1140 O O . ASN A 1 152 ? 1.534 3.854 13.358 1.00 94.00 152 ASN A O 1
ATOM 1144 N N . GLY A 1 153 ? 3.085 3.136 11.908 1.00 94.88 153 GLY A N 1
ATOM 1145 C CA . GLY A 1 153 ? 2.245 2.143 11.234 1.00 94.88 153 GLY A CA 1
ATOM 1146 C C . GLY A 1 153 ? 1.411 2.691 10.077 1.00 94.88 153 GLY A C 1
ATOM 1147 O O . GLY A 1 153 ? 0.618 1.946 9.508 1.00 94.88 153 GLY A O 1
ATOM 1148 N N . TYR A 1 154 ? 1.580 3.958 9.704 1.00 96.06 154 TYR A N 1
ATOM 1149 C CA . TYR A 1 154 ? 0.953 4.508 8.505 1.00 96.06 154 TYR A CA 1
ATOM 1150 C C . TYR A 1 154 ? 1.841 4.332 7.273 1.00 96.06 154 TYR A C 1
ATOM 1152 O O . TYR A 1 154 ? 3.071 4.299 7.363 1.00 96.06 154 TYR A O 1
ATOM 1160 N N . VAL A 1 155 ? 1.210 4.285 6.104 1.00 96.88 155 VAL A N 1
ATOM 1161 C CA . VAL A 1 155 ? 1.878 4.396 4.808 1.00 96.88 155 VAL A CA 1
ATOM 1162 C C . VAL A 1 155 ? 1.129 5.387 3.927 1.00 96.88 155 VAL A C 1
ATOM 1164 O O . VAL A 1 155 ? -0.088 5.314 3.779 1.00 96.88 155 VAL A O 1
ATOM 1167 N N . ASN A 1 156 ? 1.860 6.327 3.337 1.00 97.94 156 ASN A N 1
ATOM 1168 C CA . ASN A 1 156 ? 1.336 7.205 2.300 1.00 97.94 156 ASN A CA 1
ATOM 1169 C C . ASN A 1 156 ? 1.750 6.648 0.942 1.00 97.94 156 ASN A C 1
ATOM 1171 O O . ASN A 1 156 ? 2.936 6.412 0.712 1.00 97.94 156 ASN A O 1
ATOM 1175 N N . ILE A 1 157 ? 0.781 6.462 0.054 1.00 97.81 157 ILE A N 1
ATOM 1176 C CA . ILE A 1 157 ? 0.993 5.984 -1.309 1.00 97.81 157 ILE A CA 1
ATOM 1177 C C . ILE A 1 157 ? 0.513 7.072 -2.262 1.00 97.81 157 ILE A C 1
ATOM 1179 O O . ILE A 1 157 ? -0.668 7.420 -2.267 1.00 97.81 157 ILE A O 1
ATOM 1183 N N . THR A 1 158 ? 1.424 7.608 -3.066 1.00 97.56 158 THR A N 1
ATOM 1184 C CA . THR A 1 158 ? 1.137 8.626 -4.074 1.00 97.56 158 THR A CA 1
ATOM 1185 C C . THR A 1 158 ? 1.161 7.999 -5.461 1.00 97.56 158 THR A C 1
ATOM 1187 O O . THR A 1 158 ? 2.178 7.460 -5.892 1.00 97.56 158 THR A O 1
ATOM 1190 N N . ARG A 1 159 ? 0.038 8.084 -6.176 1.00 95.38 159 ARG A N 1
ATOM 1191 C CA . ARG A 1 159 ? -0.100 7.675 -7.581 1.00 95.38 159 ARG A CA 1
ATOM 1192 C C . ARG A 1 159 ? -0.754 8.810 -8.356 1.00 95.38 159 ARG A C 1
ATOM 1194 O O . ARG A 1 159 ? -1.717 9.399 -7.872 1.00 95.38 159 ARG A O 1
ATOM 1201 N N . ASN A 1 160 ? -0.243 9.129 -9.545 1.00 93.06 160 ASN A N 1
ATOM 1202 C CA . ASN A 1 160 ? -0.807 10.171 -10.420 1.00 93.06 160 ASN A CA 1
ATOM 1203 C C . ASN A 1 160 ? -1.037 11.521 -9.703 1.00 93.06 160 ASN A C 1
ATOM 1205 O O . ASN A 1 160 ? -2.059 12.173 -9.892 1.00 93.06 160 ASN A O 1
ATOM 1209 N N . GLY A 1 161 ? -0.115 11.907 -8.813 1.00 93.31 161 GLY A N 1
ATOM 1210 C CA . GLY A 1 161 ? -0.204 13.137 -8.013 1.00 93.31 161 GLY A CA 1
ATOM 1211 C C . GLY A 1 161 ? -1.170 13.087 -6.821 1.00 93.31 161 GLY A C 1
ATOM 1212 O O . GLY A 1 161 ? -1.195 14.023 -6.027 1.00 93.31 161 GLY A O 1
ATOM 1213 N N . LYS A 1 162 ? -1.931 12.001 -6.642 1.00 96.38 162 LYS A N 1
ATOM 1214 C CA . LYS A 1 162 ? -2.851 11.820 -5.515 1.00 96.38 162 LYS A CA 1
ATOM 1215 C C . LYS A 1 162 ? -2.233 10.922 -4.452 1.00 96.38 162 LYS A C 1
ATOM 1217 O O . LYS A 1 162 ? -1.835 9.798 -4.745 1.00 96.38 162 LYS A O 1
ATOM 1222 N N . THR A 1 163 ? -2.216 11.400 -3.211 1.00 97.88 163 THR A N 1
ATOM 1223 C CA . THR A 1 163 ? -1.745 10.639 -2.048 1.00 97.88 163 THR A CA 1
ATOM 1224 C C . THR A 1 163 ? -2.920 10.047 -1.284 1.00 97.88 163 THR A C 1
ATOM 1226 O O . THR A 1 163 ? -3.852 10.764 -0.924 1.00 97.88 163 THR A O 1
ATOM 1229 N N . VAL A 1 164 ? -2.853 8.749 -1.002 1.00 97.56 164 VAL A N 1
ATOM 1230 C CA . VAL A 1 164 ? -3.791 8.029 -0.136 1.00 97.56 164 VAL A CA 1
ATOM 1231 C C . VAL A 1 164 ? -3.017 7.454 1.042 1.00 97.56 164 VAL A C 1
ATOM 1233 O O . VAL A 1 164 ? -1.943 6.877 0.868 1.00 97.56 164 VAL A O 1
ATOM 1236 N N . GLN A 1 165 ? -3.557 7.632 2.244 1.00 97.38 165 GLN A N 1
ATOM 1237 C CA . GLN A 1 165 ? -2.989 7.069 3.460 1.00 97.38 165 GLN A CA 1
ATOM 1238 C C . GLN A 1 165 ? -3.653 5.731 3.779 1.00 97.38 165 GLN A C 1
ATOM 1240 O O . GLN A 1 165 ? -4.878 5.617 3.755 1.00 97.38 165 GLN A O 1
ATOM 1245 N N . TYR A 1 166 ? -2.829 4.748 4.112 1.00 96.44 166 TYR A N 1
ATOM 1246 C CA . TYR A 1 166 ? -3.239 3.452 4.622 1.00 96.44 166 TYR A CA 1
ATOM 1247 C C . TYR A 1 166 ? -2.639 3.257 6.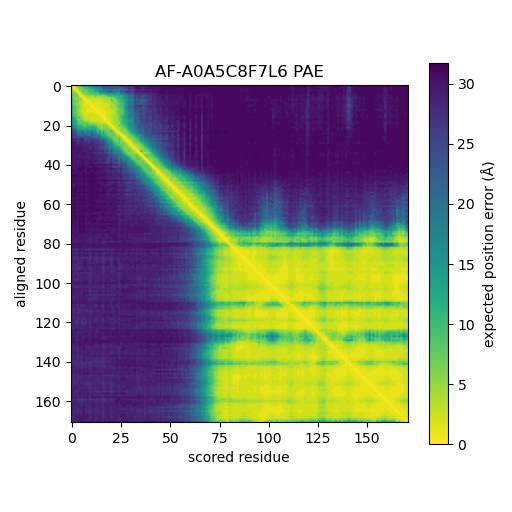013 1.00 96.44 166 TYR A C 1
ATOM 1249 O O . TYR A 1 166 ? -1.629 3.872 6.371 1.00 96.44 166 TYR A O 1
ATOM 1257 N N . MET A 1 167 ? -3.246 2.372 6.788 1.00 95.25 167 MET A N 1
ATOM 1258 C CA . MET A 1 167 ? -2.789 1.978 8.111 1.00 95.25 167 MET A CA 1
ATOM 1259 C C . MET A 1 167 ? -2.487 0.485 8.148 1.00 95.25 167 MET A C 1
ATOM 1261 O O . MET A 1 167 ? -3.181 -0.308 7.512 1.00 95.25 167 MET A O 1
ATOM 1265 N N . LEU A 1 168 ? -1.441 0.111 8.880 1.00 95.75 168 LEU A N 1
ATOM 1266 C CA . LEU A 1 168 ? -1.037 -1.275 9.074 1.00 95.75 168 LEU A CA 1
ATOM 1267 C C . LEU A 1 168 ? -2.155 -2.052 9.776 1.00 95.75 168 LEU A C 1
ATOM 1269 O O . LEU A 1 168 ? -2.538 -1.717 10.899 1.00 95.75 168 LEU A O 1
ATOM 1273 N N . LEU A 1 169 ? -2.636 -3.090 9.100 1.00 94.12 169 LEU A N 1
ATOM 1274 C CA . LEU A 1 169 ? -3.717 -3.964 9.541 1.00 94.12 169 LEU A CA 1
ATOM 1275 C C . LEU A 1 169 ? -3.183 -5.296 10.076 1.00 94.12 169 LEU A C 1
ATOM 1277 O O . LEU A 1 169 ? -3.671 -5.788 11.088 1.00 94.12 169 LEU A O 1
ATOM 1281 N N . SER A 1 170 ? -2.177 -5.870 9.414 1.00 92.44 170 SER A N 1
ATOM 1282 C CA . SER A 1 170 ? -1.549 -7.132 9.817 1.00 92.44 170 SER A CA 1
ATOM 1283 C C . SER A 1 170 ? -0.097 -7.211 9.347 1.00 92.44 170 SER A C 1
ATOM 1285 O O . SER A 1 170 ? 0.308 -6.479 8.438 1.00 92.44 170 SER A O 1
ATOM 1287 N N . LYS A 1 171 ? 0.672 -8.097 9.984 1.00 89.94 171 LYS A N 1
ATOM 1288 C CA . LYS A 1 171 ? 2.064 -8.418 9.660 1.00 89.94 171 LYS A CA 1
ATOM 1289 C C . LYS A 1 171 ? 2.186 -9.872 9.240 1.00 89.94 171 LYS A C 1
ATOM 1291 O O . LYS A 1 171 ? 1.422 -10.680 9.813 1.00 89.94 171 LYS A O 1
#

Radius of gyration: 36.4 Å; Cα contacts (8 Å, |Δi|>4): 229; chains: 1; bounding box: 109×41×72 Å

Secondary structure (DSSP, 8-state):
-----HHHHHHHHHHHHHHTT-----------------------PPPPPPPPPPPPPPPPPPPPPP--PPPPP---SS--S-----TT--GGGGTT-EEEETT--EEEEETTTTEEEETTEEEEEPSSTTSBTTEEEEEETTEEEEEEE-TTSEEEEEETTEEEEEEEEE-

Mean predicted aligned error: 18.68 Å

Nearest PDB structures (foldseek):
  8xl4-assembly1_G  TM=4.497E-01  e=1.911E-01  Homo sapiens
  6ap4-assembly2_C  TM=4.003E-01  e=4.435E-01  Acinetobacter baumannii
  8sgx-assembly1_S  TM=4.868E-01  e=2.040E+00  Leishmania tarentolae
  5h8u-assembly2_B  TM=3.090E-01  e=6.082E-01  Mycobacterium tuberculosis H37Rv
  1n8w-assembly1_A  TM=3.363E-01  e=7.913E-01  Mycobacterium tuberculosis

Sequence (171 aa):
MLKQNKGILYLLAVVIMVAIMSIACKNKPTQAVSFSEAEDEIVEPTPEPTPEPTPTPEPTPTPEPEPVAPEKPAVPEKPISGLTIDPKGNLRQFDGFTFINKDGGIAKVGGVPYYMEIDGIRFYQGFGPACKGGSYVLLAGGDRADVKLFANGYVNITRNGKTVQYMLLSK